Protein AF-A0A1Y1M7D1-F1 (afdb_monomer_lite)

Foldseek 3Di:
DQCVLQVVQLVVLCVVLVHDSVCSCCCRPVVPQDPDQSSLSSLVSRCVVSVQADPVLQGPQVSCCVVPVLFDPVQSVVQDDDDPPSSNSNVSSVVSSVVVSVVD

InterPro domains:
  IPR006170 Pheromone/general odorant binding protein [PF01395] (8-98)
  IPR006170 Pheromone/general odorant binding protein [SM00708] (9-101)
  IPR036728 Pheromone/general odorant binding protein superfamily [G3DSA:1.10.238.20] (6-100)
  IPR036728 Pheromone/general odorant binding protein superfamily [SSF47565] (5-98)

Organism: Photinus pyralis (NCBI:txid7054)

Sequence (104 aa):
MWGELAGGFQAGCAAENNLDMEAASGIITRFEAPDIAPVHCYVKCMVEKMKFMTPDGKMDKAMVVDTVHLFTNELVDSCVIQEENSCRKAYLVSLCVLNGIAED

Radius of gyration: 12.67 Å; chains: 1; bounding box: 28×31×32 Å

Secondary structure (DSSP, 8-state):
-HHHHHHHHHHHHHHHTT--HHHHHHHHHS----SSHHHHHHHHHHHHHTT-B-TTS-B-HHHHHHH-TT--HHHHHH-----SSHHHHHHHHHHHHHHHHH--

pLDDT: mean 87.13, std 8.46, range [51.59, 95.94]

Structure (mmCIF, N/CA/C/O backbone):
data_AF-A0A1Y1M7D1-F1
#
_entry.id   AF-A0A1Y1M7D1-F1
#
loop_
_atom_site.group_PDB
_atom_site.id
_atom_site.type_symbol
_atom_site.label_atom_id
_atom_site.label_alt_id
_atom_site.label_comp_id
_atom_site.label_asym_id
_atom_site.label_entity_id
_atom_site.label_seq_id
_atom_site.pdbx_PDB_ins_code
_atom_site.Cartn_x
_atom_site.Cartn_y
_atom_site.Cartn_z
_atom_site.occupancy
_atom_site.B_iso_or_equiv
_atom_site.auth_seq_id
_atom_site.auth_comp_id
_atom_site.auth_asym_id
_atom_site.auth_atom_id
_atom_site.pdbx_PDB_model_num
ATOM 1 N N . MET A 1 1 ? 1.568 -17.253 -1.652 1.00 56.72 1 MET A N 1
ATOM 2 C CA . MET A 1 1 ? 0.484 -16.457 -1.040 1.00 56.72 1 MET A CA 1
ATOM 3 C C . MET A 1 1 ? 0.513 -15.011 -1.532 1.00 56.72 1 MET A C 1
ATOM 5 O O . MET A 1 1 ? -0.260 -14.712 -2.427 1.00 56.72 1 MET A O 1
ATOM 9 N N . TRP A 1 2 ? 1.440 -14.144 -1.095 1.00 65.50 2 TRP A N 1
ATOM 10 C CA . TRP A 1 2 ? 1.493 -12.753 -1.592 1.00 65.50 2 TRP A CA 1
ATOM 11 C C . TRP A 1 2 ? 1.776 -12.632 -3.093 1.00 65.50 2 TRP A C 1
ATOM 13 O O . TRP A 1 2 ? 1.104 -11.864 -3.764 1.00 65.50 2 TRP A O 1
ATOM 23 N N . GLY A 1 3 ? 2.687 -13.438 -3.650 1.00 66.25 3 GLY A N 1
ATOM 24 C CA . GLY A 1 3 ? 3.005 -13.398 -5.086 1.00 66.25 3 GLY A CA 1
ATOM 25 C C . GLY A 1 3 ? 1.833 -13.726 -6.024 1.00 66.25 3 GLY A C 1
ATOM 26 O O . GLY A 1 3 ? 1.786 -13.200 -7.128 1.00 66.25 3 GLY A O 1
ATOM 27 N N . GLU A 1 4 ? 0.861 -14.535 -5.594 1.00 73.25 4 GLU A N 1
ATOM 28 C CA . GLU A 1 4 ? -0.329 -14.856 -6.404 1.00 73.25 4 GLU A CA 1
ATOM 29 C C . GLU A 1 4 ? -1.376 -13.737 -6.335 1.00 73.25 4 GLU A C 1
ATOM 31 O O . GLU A 1 4 ? -1.932 -13.355 -7.361 1.00 73.25 4 GLU A O 1
ATOM 36 N N . LEU A 1 5 ? -1.589 -13.158 -5.146 1.00 73.50 5 LEU A N 1
ATOM 37 C CA . LEU A 1 5 ? -2.489 -12.015 -4.939 1.00 73.50 5 LEU A CA 1
ATOM 38 C C . LEU A 1 5 ? -1.960 -10.730 -5.600 1.00 73.50 5 LEU A C 1
ATOM 40 O O . LEU A 1 5 ? -2.715 -9.967 -6.199 1.00 73.50 5 LEU A O 1
ATOM 44 N N . ALA A 1 6 ? -0.649 -10.506 -5.513 1.00 75.81 6 ALA A N 1
ATOM 45 C CA . ALA A 1 6 ? 0.033 -9.313 -6.001 1.00 75.81 6 ALA A CA 1
ATOM 46 C C . ALA A 1 6 ? 0.469 -9.414 -7.474 1.00 75.81 6 ALA A C 1
ATOM 48 O O . ALA A 1 6 ? 0.636 -8.392 -8.146 1.00 75.81 6 ALA A O 1
ATOM 49 N N . GLY A 1 7 ? 0.661 -10.633 -7.989 1.00 77.44 7 GLY A N 1
ATOM 50 C CA . GLY A 1 7 ? 1.326 -10.877 -9.272 1.00 77.44 7 GLY A CA 1
ATOM 51 C C . GLY A 1 7 ? 0.631 -10.235 -10.472 1.00 77.44 7 GLY A C 1
ATOM 52 O O . GLY A 1 7 ? 1.302 -9.760 -11.386 1.00 77.44 7 GLY A O 1
ATOM 53 N N . GLY A 1 8 ? -0.702 -10.136 -10.449 1.00 85.25 8 GLY A N 1
ATOM 54 C CA . GLY A 1 8 ? -1.478 -9.495 -11.518 1.00 85.25 8 GLY A CA 1
ATOM 55 C C . GLY A 1 8 ? -1.321 -7.970 -11.600 1.00 85.25 8 GLY A C 1
ATOM 56 O O . GLY A 1 8 ? -1.643 -7.377 -12.627 1.00 85.25 8 GLY A O 1
ATOM 57 N N . PHE A 1 9 ? -0.820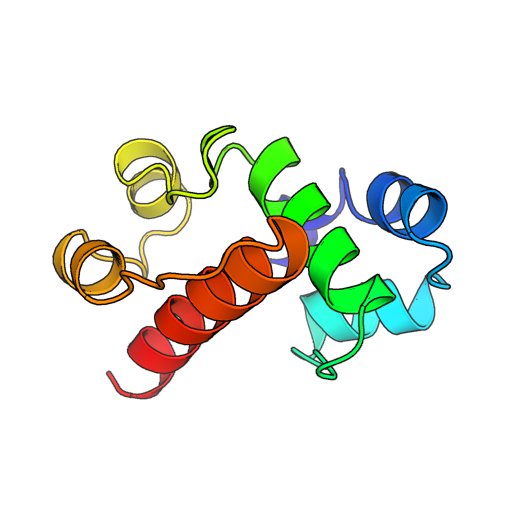 -7.329 -10.541 1.00 91.00 9 PHE A N 1
ATOM 58 C CA . PHE A 1 9 ? -0.764 -5.867 -10.420 1.00 91.00 9 PHE A CA 1
ATOM 59 C C . PHE A 1 9 ? 0.661 -5.316 -10.366 1.00 91.00 9 PHE A C 1
ATOM 61 O O . PHE A 1 9 ? 0.881 -4.164 -10.746 1.00 91.00 9 PHE A O 1
ATOM 68 N N . GLN A 1 10 ? 1.625 -6.148 -9.961 1.00 90.81 10 GLN A N 1
ATOM 69 C CA . GLN A 1 10 ? 3.019 -5.774 -9.731 1.00 90.81 10 GLN A CA 1
ATOM 70 C C . GLN A 1 10 ? 3.638 -5.000 -10.901 1.00 90.81 10 GLN A C 1
ATOM 72 O O . GLN A 1 10 ? 4.153 -3.905 -10.697 1.00 90.81 10 GLN A O 1
ATOM 77 N N . ALA A 1 11 ? 3.561 -5.528 -12.127 1.00 92.00 11 ALA A N 1
ATOM 78 C CA . ALA A 1 11 ? 4.182 -4.889 -13.290 1.00 92.00 11 ALA A CA 1
ATOM 79 C C . ALA A 1 11 ? 3.573 -3.511 -13.606 1.00 92.00 11 ALA A C 1
ATOM 81 O O . ALA A 1 11 ? 4.298 -2.569 -13.919 1.00 92.00 11 ALA A O 1
ATOM 82 N N . GLY A 1 12 ? 2.248 -3.379 -13.481 1.00 95.12 12 GLY A N 1
ATOM 83 C CA . GLY A 1 12 ? 1.557 -2.107 -13.698 1.00 95.12 12 GLY A CA 1
ATOM 84 C C . GLY A 1 12 ? 1.940 -1.072 -12.644 1.00 95.12 12 GLY A C 1
ATOM 85 O O . GLY A 1 12 ? 2.349 0.032 -12.985 1.00 95.12 12 GLY A O 1
ATOM 86 N N . CYS A 1 13 ? 1.895 -1.453 -11.366 1.00 95.50 13 CYS A N 1
ATOM 87 C CA . CYS A 1 13 ? 2.263 -0.556 -10.274 1.00 95.50 13 CYS A CA 1
ATOM 88 C C . CYS A 1 13 ? 3.748 -0.174 -10.291 1.00 95.50 13 CYS A C 1
ATOM 90 O O . CYS A 1 13 ? 4.083 0.957 -9.946 1.00 95.50 13 CYS A O 1
ATOM 92 N N . ALA A 1 14 ? 4.641 -1.076 -10.703 1.00 95.25 14 ALA A N 1
ATOM 93 C CA . ALA A 1 14 ? 6.062 -0.772 -10.852 1.00 95.25 14 ALA A CA 1
ATOM 94 C C . ALA A 1 14 ? 6.287 0.288 -11.944 1.00 95.25 14 ALA A C 1
ATOM 96 O O . ALA A 1 14 ? 6.942 1.302 -11.696 1.00 95.25 14 ALA A O 1
ATOM 97 N N . ALA A 1 15 ? 5.656 0.106 -13.110 1.00 95.94 15 ALA A N 1
ATOM 98 C CA . ALA A 1 15 ? 5.727 1.054 -14.218 1.00 95.94 15 ALA A CA 1
ATOM 99 C C . ALA A 1 15 ? 5.147 2.432 -13.855 1.00 95.94 15 ALA A C 1
ATOM 101 O O . ALA A 1 15 ? 5.763 3.450 -14.158 1.00 95.94 15 ALA A O 1
ATOM 102 N N . GLU A 1 16 ? 4.002 2.475 -13.162 1.00 95.25 16 GLU A N 1
ATOM 103 C CA . GLU A 1 16 ? 3.365 3.723 -12.708 1.00 95.25 16 GLU A CA 1
ATOM 104 C C . GLU A 1 16 ? 4.262 4.539 -11.757 1.00 95.25 16 GLU A C 1
ATOM 106 O O . GLU A 1 16 ? 4.160 5.764 -11.711 1.00 95.25 16 GLU A O 1
ATOM 111 N N . ASN A 1 17 ? 5.155 3.875 -11.015 1.00 94.06 17 ASN A N 1
ATOM 112 C CA . ASN A 1 17 ? 5.954 4.489 -9.952 1.00 94.06 17 ASN A CA 1
ATOM 113 C C . ASN A 1 17 ? 7.461 4.516 -10.244 1.00 94.06 17 ASN A C 1
ATOM 115 O O . ASN A 1 17 ? 8.247 4.827 -9.351 1.00 94.06 17 ASN A O 1
ATOM 119 N N . ASN A 1 18 ? 7.867 4.232 -11.486 1.00 94.38 18 ASN A N 1
ATOM 120 C CA . ASN A 1 18 ? 9.270 4.173 -11.908 1.00 94.38 18 ASN A CA 1
ATOM 121 C C . ASN A 1 18 ? 10.134 3.245 -11.033 1.00 94.38 18 ASN A C 1
ATOM 123 O O . ASN A 1 18 ? 11.288 3.558 -10.740 1.00 94.38 18 ASN A O 1
ATOM 127 N N . LEU A 1 19 ? 9.573 2.110 -10.610 1.00 94.44 19 LEU A N 1
ATOM 128 C CA . LEU A 1 19 ? 10.323 1.038 -9.964 1.00 94.44 19 LEU A CA 1
ATOM 129 C C . LEU A 1 19 ? 10.692 -0.019 -10.997 1.00 94.44 19 LEU A C 1
ATOM 131 O O . LEU A 1 19 ? 9.871 -0.407 -11.831 1.00 94.44 19 LEU A O 1
ATOM 135 N N . ASP A 1 20 ? 11.922 -0.515 -10.921 1.00 93.81 20 ASP A N 1
ATOM 136 C CA . ASP A 1 20 ? 12.279 -1.718 -11.654 1.00 93.81 20 ASP A CA 1
ATOM 137 C C . ASP A 1 20 ? 11.580 -2.951 -11.052 1.00 93.81 20 ASP A C 1
ATOM 139 O O . ASP A 1 20 ? 11.072 -2.959 -9.923 1.00 93.81 20 ASP A O 1
ATOM 143 N N . MET A 1 21 ? 11.521 -4.017 -11.848 1.00 91.69 21 MET A N 1
ATOM 144 C CA . MET A 1 21 ? 10.830 -5.242 -11.453 1.00 91.69 21 MET A CA 1
ATOM 145 C C . MET A 1 21 ? 11.530 -5.980 -10.309 1.00 91.69 21 MET A C 1
ATOM 147 O O . MET A 1 21 ? 10.869 -6.743 -9.603 1.00 91.69 21 MET A O 1
ATOM 151 N N . GLU A 1 22 ? 12.833 -5.772 -10.113 1.00 91.81 22 GLU A N 1
ATOM 152 C CA . GLU A 1 22 ? 13.590 -6.397 -9.030 1.00 91.81 22 GLU A CA 1
ATOM 153 C C . GLU A 1 22 ? 13.214 -5.771 -7.684 1.00 91.81 22 GLU A C 1
ATOM 155 O O . GLU A 1 22 ? 12.851 -6.500 -6.760 1.00 91.81 22 GLU A O 1
ATOM 160 N N . ALA A 1 23 ? 13.181 -4.440 -7.608 1.00 90.31 23 ALA A N 1
ATOM 161 C CA . ALA A 1 23 ? 12.711 -3.676 -6.462 1.00 90.31 23 ALA A CA 1
ATOM 162 C C . ALA A 1 23 ? 11.239 -3.984 -6.159 1.00 90.31 23 ALA A C 1
ATOM 164 O O . ALA A 1 23 ? 10.891 -4.314 -5.025 1.00 90.31 23 ALA A O 1
ATOM 165 N N . ALA A 1 24 ? 10.372 -3.973 -7.179 1.00 91.56 24 ALA A N 1
ATOM 166 C CA . ALA A 1 24 ? 8.960 -4.326 -7.018 1.00 91.56 24 ALA A CA 1
ATOM 167 C C . ALA A 1 24 ? 8.779 -5.756 -6.475 1.00 91.56 24 ALA A C 1
ATOM 169 O O . ALA A 1 24 ? 7.928 -6.004 -5.619 1.00 91.56 24 ALA A O 1
ATOM 170 N N . SER A 1 25 ? 9.602 -6.697 -6.951 1.00 90.12 25 SER A N 1
ATOM 171 C CA . SER A 1 25 ? 9.603 -8.081 -6.474 1.00 90.12 25 SER A CA 1
ATOM 172 C C . SER A 1 25 ? 10.124 -8.192 -5.044 1.00 90.12 25 SER A C 1
ATOM 174 O O . SER A 1 25 ? 9.532 -8.913 -4.242 1.00 90.12 25 SER A O 1
ATOM 176 N N . GLY A 1 26 ? 11.176 -7.449 -4.690 1.00 90.38 26 GLY A N 1
ATOM 177 C CA . GLY A 1 26 ? 11.714 -7.376 -3.330 1.00 90.38 26 GLY A CA 1
ATOM 178 C C . GLY A 1 26 ? 10.674 -6.926 -2.309 1.00 90.38 26 GLY A C 1
ATOM 179 O O . GLY A 1 26 ? 10.519 -7.573 -1.274 1.00 90.38 26 GLY A O 1
ATOM 180 N N . ILE A 1 27 ? 9.876 -5.909 -2.644 1.00 89.44 27 ILE A N 1
ATOM 181 C CA . ILE A 1 27 ? 8.794 -5.418 -1.777 1.00 89.44 27 ILE A CA 1
ATOM 182 C C . ILE A 1 27 ? 7.766 -6.526 -1.488 1.00 89.44 27 ILE A C 1
ATOM 184 O O . ILE A 1 27 ? 7.365 -6.710 -0.344 1.00 89.44 27 ILE A O 1
ATOM 188 N N . ILE A 1 28 ? 7.349 -7.292 -2.502 1.00 85.31 28 ILE A N 1
ATOM 189 C CA . ILE A 1 28 ? 6.282 -8.301 -2.361 1.00 85.31 28 ILE A CA 1
ATOM 190 C C . ILE A 1 28 ? 6.784 -9.622 -1.768 1.00 85.31 28 ILE A C 1
ATOM 192 O O . ILE A 1 28 ? 6.076 -10.276 -1.005 1.00 85.31 28 ILE A O 1
ATOM 196 N N . THR A 1 29 ? 7.978 -10.060 -2.165 1.00 85.31 29 THR A N 1
ATOM 197 C CA . THR A 1 29 ? 8.479 -11.411 -1.860 1.00 85.31 29 THR A CA 1
ATOM 198 C C . THR A 1 29 ? 9.412 -11.450 -0.660 1.00 85.31 29 THR A C 1
ATOM 200 O O . THR A 1 29 ? 9.504 -12.485 -0.003 1.00 85.31 29 THR A O 1
ATOM 203 N N . ARG A 1 30 ? 10.100 -10.340 -0.377 1.00 85.75 30 ARG A N 1
ATOM 204 C CA . ARG A 1 30 ? 11.103 -10.225 0.690 1.00 85.75 30 ARG A CA 1
ATOM 205 C C . ARG A 1 30 ? 10.775 -9.127 1.701 1.00 85.75 30 ARG A C 1
ATOM 207 O O . ARG A 1 30 ? 11.548 -8.934 2.630 1.00 85.75 30 ARG A O 1
ATOM 214 N N . PHE A 1 31 ? 9.647 -8.429 1.531 1.00 83.50 31 PHE A N 1
ATOM 215 C CA . PHE A 1 31 ? 9.253 -7.280 2.353 1.00 83.50 31 PHE A CA 1
ATOM 216 C C . PHE A 1 31 ? 10.318 -6.167 2.387 1.00 83.50 31 PHE A C 1
ATOM 218 O O . PHE A 1 31 ? 10.429 -5.420 3.356 1.00 83.50 31 PHE A O 1
ATOM 225 N N . GLU A 1 32 ? 11.100 -6.028 1.310 1.00 89.75 32 GLU A N 1
ATOM 226 C CA . GLU A 1 32 ? 12.086 -4.954 1.154 1.00 89.75 32 GLU A CA 1
ATOM 227 C C . GLU A 1 32 ? 11.371 -3.646 0.813 1.00 89.75 32 GLU A C 1
ATOM 229 O O . GLU A 1 32 ? 11.250 -3.272 -0.350 1.00 89.75 32 GLU A O 1
ATOM 234 N N . ALA A 1 33 ? 10.861 -2.961 1.832 1.00 87.19 33 ALA A N 1
ATOM 235 C CA . ALA A 1 33 ? 10.072 -1.746 1.682 1.00 87.19 33 ALA A CA 1
ATOM 236 C C . ALA A 1 33 ? 10.834 -0.533 2.252 1.00 87.19 33 ALA A C 1
ATOM 238 O O . ALA A 1 33 ? 10.622 -0.166 3.406 1.00 87.19 33 ALA A O 1
ATOM 239 N N . PRO A 1 34 ? 11.769 0.077 1.496 1.00 93.06 34 PRO A N 1
ATOM 240 C CA . PRO A 1 34 ? 12.457 1.277 1.957 1.00 93.06 34 PRO A CA 1
ATOM 241 C C . PRO A 1 34 ? 11.493 2.473 2.027 1.00 93.06 34 PRO A C 1
ATOM 243 O O . PRO A 1 34 ? 10.640 2.642 1.155 1.00 93.06 34 PRO A O 1
ATOM 246 N N . ASP A 1 35 ? 11.674 3.327 3.039 1.00 94.12 35 ASP A N 1
ATOM 247 C CA . ASP A 1 35 ? 10.895 4.558 3.267 1.00 94.12 35 ASP A CA 1
ATOM 248 C C . ASP A 1 35 ? 11.300 5.647 2.255 1.00 94.12 35 ASP A C 1
ATOM 250 O O . ASP A 1 35 ? 12.049 6.581 2.551 1.00 94.12 35 ASP A O 1
ATOM 254 N N . ILE A 1 36 ? 10.880 5.461 1.001 1.00 94.50 36 ILE A N 1
ATOM 255 C CA . ILE A 1 36 ? 11.103 6.381 -0.115 1.00 94.50 36 ILE A CA 1
ATOM 256 C C . ILE A 1 36 ? 9.819 6.566 -0.928 1.00 94.50 36 ILE A C 1
ATOM 258 O O . ILE A 1 36 ? 9.016 5.648 -1.104 1.00 94.50 36 ILE A O 1
ATOM 262 N N . ALA A 1 37 ? 9.647 7.760 -1.502 1.00 94.31 37 ALA A N 1
ATOM 263 C CA . ALA A 1 37 ? 8.411 8.140 -2.190 1.00 94.31 37 ALA A CA 1
ATOM 264 C C . ALA A 1 37 ? 7.946 7.164 -3.301 1.00 94.31 37 ALA A C 1
ATOM 266 O O . ALA A 1 37 ? 6.753 6.848 -3.314 1.00 94.31 37 ALA A O 1
ATOM 267 N N . PRO A 1 38 ? 8.821 6.629 -4.184 1.00 95.19 38 PRO A N 1
ATOM 268 C CA . PRO A 1 38 ? 8.404 5.651 -5.195 1.00 95.19 38 PRO A CA 1
ATOM 269 C C . PRO A 1 38 ? 7.806 4.375 -4.592 1.00 95.19 38 PRO A C 1
ATOM 271 O O . PRO A 1 38 ? 6.802 3.862 -5.082 1.00 95.19 38 PRO A O 1
ATOM 274 N N . VAL A 1 39 ? 8.380 3.893 -3.485 1.00 95.56 39 VAL A N 1
ATOM 275 C CA . VAL A 1 39 ? 7.900 2.694 -2.785 1.00 95.56 39 VAL A CA 1
ATOM 276 C C . VAL A 1 39 ? 6.569 2.961 -2.100 1.00 95.56 39 VAL A C 1
ATOM 278 O O . VAL A 1 39 ? 5.672 2.126 -2.176 1.00 95.56 39 VAL A O 1
ATOM 281 N N . HIS A 1 40 ? 6.380 4.144 -1.515 1.00 95.50 40 HIS A N 1
ATOM 282 C CA . HIS A 1 40 ? 5.102 4.492 -0.896 1.00 95.50 40 HIS A CA 1
ATOM 283 C C . HIS A 1 40 ? 3.951 4.449 -1.902 1.00 95.50 40 HIS A C 1
ATOM 285 O O . HIS A 1 40 ? 2.898 3.865 -1.639 1.00 95.50 40 HIS A O 1
ATOM 291 N N . CYS A 1 41 ? 4.157 5.056 -3.073 1.00 95.25 41 CYS A N 1
ATOM 292 C CA . CYS A 1 41 ? 3.127 5.096 -4.104 1.00 95.25 41 CYS A CA 1
ATOM 293 C C . CYS A 1 41 ? 2.940 3.734 -4.788 1.00 95.25 41 CYS A C 1
ATOM 295 O O . CYS A 1 41 ? 1.813 3.379 -5.134 1.00 95.25 41 CYS A O 1
ATOM 297 N N . TYR A 1 42 ? 3.996 2.924 -4.891 1.00 95.56 42 TYR A N 1
ATOM 298 C CA . TYR A 1 42 ? 3.875 1.530 -5.311 1.00 95.56 42 TYR A CA 1
ATOM 299 C C . TYR A 1 42 ? 2.999 0.715 -4.353 1.00 95.56 42 TYR A C 1
ATOM 301 O O . TYR A 1 42 ? 2.064 0.052 -4.801 1.00 95.56 42 TYR A O 1
ATOM 309 N N . VAL A 1 43 ? 3.238 0.807 -3.039 1.00 93.94 43 VAL A N 1
ATOM 310 C CA . VAL A 1 43 ? 2.422 0.113 -2.029 1.00 93.94 43 VAL A CA 1
ATOM 311 C C . VAL A 1 43 ? 0.969 0.562 -2.118 1.00 93.94 43 VAL A C 1
ATOM 313 O O . VAL A 1 43 ? 0.088 -0.292 -2.195 1.00 93.94 43 VAL A O 1
ATOM 316 N N . LYS A 1 44 ? 0.717 1.876 -2.213 1.00 93.94 44 LYS A N 1
ATOM 317 C CA . LYS A 1 44 ? -0.627 2.427 -2.448 1.00 93.94 44 LYS A CA 1
ATOM 318 C C . LYS A 1 44 ? -1.298 1.788 -3.668 1.00 93.94 44 LYS A C 1
ATOM 320 O O . LYS A 1 44 ? -2.411 1.286 -3.558 1.00 93.94 44 LYS A O 1
ATOM 325 N N . CYS A 1 45 ? -0.611 1.774 -4.809 1.00 94.50 45 CYS A N 1
ATOM 326 C CA . CYS A 1 45 ? -1.131 1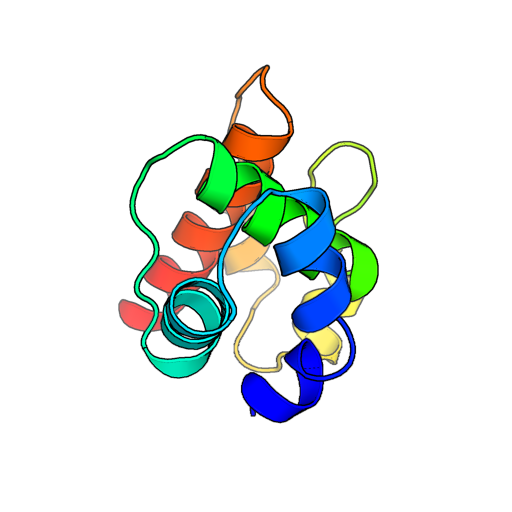.199 -6.047 1.00 94.50 45 CYS A CA 1
ATOM 327 C C . CYS A 1 45 ? -1.524 -0.274 -5.873 1.00 94.50 45 CYS A C 1
ATOM 329 O O . CYS A 1 45 ? -2.601 -0.692 -6.304 1.00 94.50 45 CYS A O 1
ATOM 331 N N . MET A 1 46 ? -0.681 -1.052 -5.195 1.00 93.25 46 MET A N 1
ATOM 332 C CA . MET A 1 46 ? -0.933 -2.466 -4.938 1.00 93.25 46 MET A CA 1
ATOM 333 C C . MET A 1 46 ? -2.178 -2.674 -4.071 1.00 93.25 46 MET A C 1
ATOM 335 O O . MET A 1 46 ? -3.070 -3.431 -4.457 1.00 93.25 46 MET A O 1
ATOM 339 N N . VAL A 1 47 ? -2.279 -1.983 -2.930 1.00 91.25 47 VAL A N 1
ATOM 340 C CA . VAL A 1 47 ? -3.422 -2.146 -2.014 1.00 91.25 47 VAL A CA 1
ATOM 341 C C . VAL A 1 47 ? -4.729 -1.613 -2.604 1.00 91.25 47 VAL A C 1
ATOM 343 O O . VAL A 1 47 ? -5.789 -2.171 -2.331 1.00 91.25 47 VAL A O 1
ATOM 346 N N . GLU A 1 48 ? -4.681 -0.604 -3.476 1.00 91.75 48 GLU A N 1
ATOM 347 C CA . GLU A 1 48 ? -5.859 -0.127 -4.208 1.00 91.75 48 GLU A CA 1
ATOM 348 C C . GLU A 1 48 ? -6.322 -1.125 -5.276 1.00 91.75 48 GLU A C 1
ATOM 350 O O . GLU A 1 48 ? -7.510 -1.444 -5.342 1.00 91.75 48 GLU A O 1
ATOM 355 N N . LYS A 1 49 ? -5.413 -1.672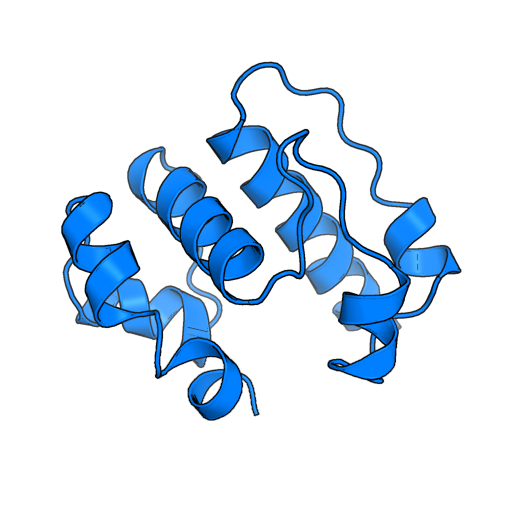 -6.099 1.00 90.81 49 LYS A N 1
ATOM 356 C CA . LYS A 1 49 ? -5.793 -2.637 -7.150 1.00 90.81 49 LYS A CA 1
ATOM 357 C C . LYS A 1 49 ? -6.266 -3.976 -6.574 1.00 90.81 49 LYS A C 1
ATOM 359 O O . LYS A 1 49 ? -7.165 -4.593 -7.145 1.00 90.81 49 LYS A O 1
ATOM 364 N N . MET A 1 50 ? -5.740 -4.376 -5.415 1.00 88.69 50 MET A N 1
ATOM 365 C CA . MET A 1 50 ? -6.255 -5.511 -4.637 1.00 88.69 50 MET A CA 1
ATOM 366 C C . MET A 1 50 ? -7.576 -5.204 -3.911 1.00 88.69 50 MET A C 1
ATOM 368 O O . MET A 1 50 ? -8.188 -6.116 -3.365 1.00 88.69 50 MET A O 1
ATOM 372 N N . LYS A 1 51 ? -8.041 -3.945 -3.924 1.00 89.31 51 LYS A N 1
ATOM 373 C CA . LYS A 1 51 ? -9.225 -3.459 -3.190 1.00 89.31 51 LYS A CA 1
ATOM 374 C C . LYS A 1 51 ? -9.114 -3.612 -1.671 1.00 89.31 51 LYS A C 1
ATOM 376 O O . LYS A 1 51 ? -10.116 -3.694 -0.974 1.00 89.31 51 LYS A O 1
ATOM 381 N N . PHE A 1 52 ? -7.890 -3.638 -1.160 1.00 89.81 52 PHE A N 1
ATOM 382 C CA . PHE A 1 52 ? -7.602 -3.663 0.272 1.00 89.81 52 PHE A CA 1
ATOM 383 C C . PHE A 1 52 ? -7.677 -2.281 0.899 1.00 89.81 52 PHE A C 1
ATOM 385 O O . PHE A 1 52 ? -7.771 -2.165 2.115 1.00 89.81 52 PHE A O 1
ATOM 392 N N . MET A 1 53 ? -7.642 -1.234 0.081 1.00 88.69 53 MET A N 1
ATOM 393 C CA . MET A 1 53 ? -7.731 0.142 0.524 1.00 88.69 53 MET A CA 1
ATOM 394 C C . MET A 1 53 ? -8.799 0.882 -0.272 1.00 88.69 53 MET A C 1
ATOM 396 O O . MET A 1 53 ? -8.898 0.767 -1.494 1.00 88.69 53 MET A O 1
ATOM 400 N N . THR A 1 54 ? -9.597 1.656 0.445 1.00 81.25 54 THR A N 1
ATOM 401 C CA . THR A 1 54 ? -10.552 2.603 -0.121 1.00 81.25 54 THR A CA 1
ATOM 402 C C . THR A 1 54 ? -9.822 3.840 -0.671 1.00 81.25 54 THR A C 1
ATOM 404 O O . THR A 1 54 ? -8.707 4.146 -0.237 1.00 81.25 54 THR A O 1
ATOM 407 N N . PRO A 1 55 ? -10.436 4.611 -1.589 1.00 74.06 55 PRO A N 1
ATOM 408 C CA . PRO A 1 55 ? -9.791 5.783 -2.191 1.00 74.06 55 PRO A CA 1
ATOM 409 C C . PRO A 1 55 ? -9.360 6.882 -1.199 1.00 74.06 55 PRO A C 1
ATOM 411 O O . PRO A 1 55 ? -8.538 7.725 -1.546 1.00 74.06 55 PRO A O 1
ATOM 414 N N . ASP A 1 56 ? -9.907 6.899 0.024 1.00 73.88 56 ASP A N 1
ATOM 415 C CA . ASP A 1 56 ? -9.548 7.856 1.086 1.00 73.88 56 ASP A CA 1
ATOM 416 C C . ASP A 1 56 ? -8.327 7.408 1.932 1.00 73.88 56 ASP A C 1
ATOM 418 O O . ASP A 1 56 ? -7.917 8.077 2.897 1.00 73.88 56 ASP A O 1
ATOM 422 N N . GLY A 1 57 ? -7.720 6.279 1.557 1.00 74.88 57 GLY A N 1
ATOM 423 C CA . GLY A 1 57 ? -6.534 5.722 2.193 1.00 74.88 57 GLY A CA 1
ATOM 424 C C . GLY A 1 57 ? -6.823 4.932 3.469 1.00 74.88 57 GLY A C 1
ATOM 425 O O . GLY A 1 57 ? -5.933 4.821 4.312 1.00 74.88 57 GLY A O 1
ATOM 426 N N . LYS A 1 58 ? -8.053 4.436 3.662 1.00 82.00 58 LYS A N 1
ATOM 427 C CA . LYS A 1 58 ? -8.398 3.507 4.752 1.00 82.00 58 LYS A CA 1
ATOM 428 C C . LYS A 1 58 ? -8.483 2.075 4.251 1.00 82.00 58 LYS A C 1
ATOM 430 O O . LYS A 1 58 ? -9.009 1.840 3.164 1.00 82.00 58 LYS A O 1
ATOM 435 N N . MET A 1 59 ? -8.034 1.126 5.065 1.00 85.25 59 MET A N 1
ATOM 436 C CA . MET A 1 59 ? -8.167 -0.300 4.766 1.00 85.25 59 MET A CA 1
ATOM 437 C C . MET A 1 59 ? -9.643 -0.712 4.690 1.00 85.25 59 MET A C 1
ATOM 439 O O . MET A 1 59 ? -10.444 -0.355 5.558 1.00 85.25 59 MET A O 1
ATOM 443 N N . ASP A 1 60 ? -10.000 -1.474 3.660 1.00 86.62 60 ASP A N 1
ATOM 444 C CA . ASP A 1 60 ? -11.304 -2.118 3.536 1.00 86.62 60 ASP A CA 1
ATOM 445 C C . ASP A 1 60 ? -11.289 -3.407 4.360 1.00 86.62 60 ASP A C 1
ATOM 447 O O . ASP A 1 60 ? -10.785 -4.444 3.931 1.00 86.62 60 ASP A O 1
ATOM 451 N N . LYS A 1 61 ? -11.812 -3.324 5.586 1.00 83.38 61 LYS A N 1
ATOM 452 C CA . LYS A 1 61 ? -11.770 -4.422 6.558 1.00 83.38 61 LYS A CA 1
ATOM 453 C C . LYS A 1 61 ? -12.375 -5.712 6.027 1.00 83.38 61 LYS A C 1
ATOM 455 O O . LYS A 1 61 ? -11.783 -6.764 6.221 1.00 83.38 61 LYS A O 1
ATOM 460 N N . ALA A 1 62 ? -13.533 -5.631 5.372 1.00 82.00 62 ALA A N 1
ATOM 461 C CA . ALA A 1 62 ? -14.214 -6.818 4.871 1.00 82.00 62 ALA A CA 1
ATOM 462 C C . ALA A 1 62 ? -13.342 -7.496 3.815 1.00 82.00 62 ALA A C 1
ATOM 464 O O . ALA A 1 62 ? -13.003 -8.666 3.947 1.00 82.00 62 ALA A O 1
ATOM 465 N N . MET A 1 63 ? -12.868 -6.720 2.836 1.00 82.56 63 MET A N 1
ATOM 466 C CA . MET A 1 63 ? -12.001 -7.245 1.784 1.00 82.56 63 MET A CA 1
ATOM 467 C C . MET A 1 63 ? -10.705 -7.836 2.338 1.00 82.56 63 MET A C 1
ATOM 469 O O . MET A 1 63 ? -10.271 -8.898 1.894 1.00 82.56 63 MET A O 1
ATOM 473 N N . VAL A 1 64 ? -10.080 -7.158 3.296 1.00 81.81 64 VAL A N 1
ATOM 474 C CA . VAL A 1 64 ? -8.771 -7.542 3.820 1.00 81.81 64 VAL A CA 1
ATOM 475 C C . VAL A 1 64 ? -8.858 -8.767 4.728 1.00 81.81 64 VAL A C 1
ATOM 477 O O . VAL A 1 64 ? -8.059 -9.680 4.555 1.00 81.81 64 VAL A O 1
ATOM 480 N N . VAL A 1 65 ? -9.833 -8.832 5.637 1.00 82.00 65 VAL A N 1
ATOM 481 C CA . VAL A 1 65 ? -10.035 -9.981 6.539 1.00 82.00 65 VAL A CA 1
ATOM 482 C C . VAL A 1 65 ? -10.510 -11.217 5.763 1.00 82.00 65 VAL A C 1
ATOM 484 O O . VAL A 1 65 ? -10.039 -12.328 6.016 1.00 82.00 65 VAL A O 1
ATOM 487 N N . ASP A 1 66 ? -11.393 -11.036 4.775 1.00 82.25 66 ASP A N 1
ATOM 488 C CA . ASP A 1 66 ? -11.911 -12.147 3.967 1.00 82.25 66 ASP A CA 1
ATOM 489 C C . ASP A 1 66 ? -10.857 -12.702 2.999 1.00 82.25 66 ASP A C 1
ATOM 491 O O . ASP A 1 66 ? -10.853 -13.899 2.715 1.00 82.25 66 ASP A O 1
ATOM 495 N N . THR A 1 67 ? -9.957 -11.853 2.488 1.00 80.50 67 THR A N 1
ATOM 496 C CA . THR A 1 67 ? -8.914 -12.276 1.534 1.00 80.50 67 THR A CA 1
ATOM 497 C C . THR A 1 67 ? -7.645 -12.747 2.238 1.00 80.50 67 THR A C 1
ATOM 499 O O . THR A 1 67 ? -6.995 -13.693 1.793 1.00 80.50 67 THR A O 1
ATOM 502 N N . VAL A 1 68 ? -7.266 -12.080 3.328 1.00 79.19 68 VAL A N 1
ATOM 503 C CA . VAL A 1 68 ? -6.056 -12.362 4.095 1.00 79.19 68 VAL A CA 1
ATOM 504 C C . VAL A 1 68 ? -6.478 -12.753 5.503 1.00 79.19 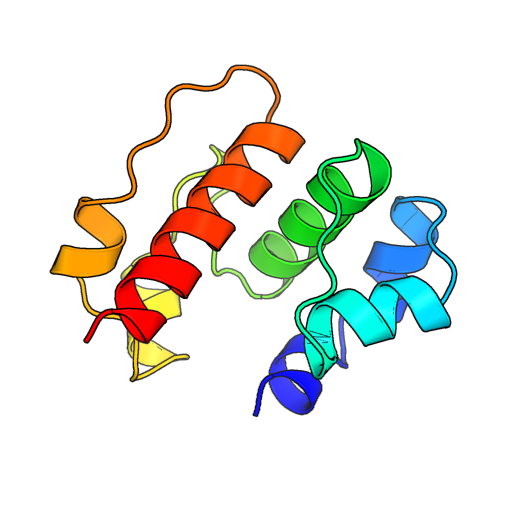68 VAL A C 1
ATOM 506 O O . VAL A 1 68 ? -6.483 -11.940 6.418 1.00 79.19 68 VAL A O 1
ATOM 509 N N . HIS A 1 69 ? -6.799 -14.036 5.683 1.00 78.62 69 HIS A N 1
ATOM 510 C CA . HIS A 1 69 ? -7.310 -14.616 6.937 1.00 78.62 69 HIS A CA 1
ATOM 511 C C . HIS A 1 69 ? -6.410 -14.436 8.179 1.00 78.62 69 HIS A C 1
ATOM 513 O O . HIS A 1 69 ? -6.795 -14.834 9.274 1.00 78.62 69 HIS A O 1
ATOM 519 N N . LEU A 1 70 ? -5.208 -13.880 8.011 1.00 78.50 70 LEU A N 1
ATOM 520 C CA . LEU A 1 70 ? -4.302 -13.495 9.097 1.00 78.50 70 LEU A CA 1
ATOM 521 C C . LEU A 1 70 ? -4.644 -12.125 9.699 1.00 78.50 70 LEU A C 1
ATOM 523 O O . LEU A 1 70 ? -4.179 -11.800 10.782 1.00 78.50 70 LEU A O 1
ATOM 527 N N . PHE A 1 71 ? -5.419 -11.302 8.997 1.00 84.94 71 PHE A N 1
ATOM 528 C CA . PHE A 1 71 ? -5.747 -9.956 9.436 1.00 84.94 71 PHE A CA 1
ATOM 529 C C . PHE A 1 71 ? -7.040 -10.027 10.250 1.00 84.94 71 PHE A C 1
ATOM 531 O O . PHE A 1 71 ? -8.012 -10.654 9.830 1.00 84.94 71 PHE A O 1
ATOM 538 N N . THR A 1 72 ? -7.073 -9.367 11.407 1.00 86.50 72 THR A N 1
ATOM 539 C CA . THR A 1 72 ? -8.280 -9.249 12.237 1.00 86.50 72 THR A CA 1
ATOM 540 C C . THR A 1 72 ? -8.860 -7.841 12.138 1.00 86.50 72 THR A C 1
ATOM 542 O O . THR A 1 72 ? -8.158 -6.879 11.823 1.00 86.50 72 THR A O 1
ATOM 545 N N . ASN A 1 73 ? -10.155 -7.692 12.437 1.00 87.00 73 ASN A N 1
ATOM 546 C CA . ASN A 1 73 ? -10.775 -6.364 12.509 1.00 87.00 73 ASN A CA 1
ATOM 547 C C . ASN A 1 73 ? -10.073 -5.462 13.534 1.00 87.00 73 ASN A C 1
ATOM 549 O O . ASN A 1 73 ? -9.882 -4.283 13.261 1.00 87.00 73 ASN A O 1
ATOM 553 N N . GLU A 1 74 ? -9.669 -6.027 14.675 1.00 88.44 74 GLU A N 1
ATOM 554 C CA . GLU A 1 74 ? -8.966 -5.314 15.745 1.00 88.44 74 GLU A CA 1
ATOM 555 C C . GLU A 1 74 ? -7.610 -4.777 15.279 1.00 88.44 74 GLU A C 1
ATOM 557 O O . GLU A 1 74 ? -7.313 -3.602 15.483 1.00 88.44 74 GLU A O 1
ATOM 562 N N . LEU A 1 75 ? -6.829 -5.603 14.580 1.00 88.38 75 LEU A N 1
ATOM 563 C CA . LEU A 1 75 ? -5.555 -5.187 14.006 1.00 88.38 75 LEU A CA 1
ATOM 564 C C . LEU A 1 75 ? -5.734 -4.075 12.963 1.00 88.38 75 LEU A C 1
ATOM 566 O O . LEU A 1 75 ? -4.988 -3.101 12.941 1.00 88.38 75 LEU A O 1
ATOM 570 N N . VAL A 1 76 ? -6.730 -4.192 12.084 1.00 87.25 76 VAL A N 1
ATOM 571 C CA . VAL A 1 76 ? -6.978 -3.144 11.084 1.00 87.25 76 VAL A CA 1
ATOM 572 C C . VAL A 1 76 ? -7.446 -1.844 11.753 1.00 87.25 76 VAL A C 1
ATOM 574 O O . VAL A 1 76 ? -7.084 -0.758 11.300 1.00 87.25 76 VAL A O 1
ATOM 577 N N . ASP A 1 77 ? -8.212 -1.939 12.842 1.00 88.94 77 ASP A N 1
ATOM 578 C CA . ASP A 1 77 ? -8.668 -0.790 13.628 1.00 88.94 77 ASP A CA 1
ATOM 579 C C . ASP A 1 77 ? -7.575 -0.101 14.443 1.00 88.94 77 ASP A C 1
ATOM 581 O O . ASP A 1 77 ? -7.674 1.101 14.693 1.00 88.94 77 ASP A O 1
ATOM 585 N N . SER A 1 78 ? -6.525 -0.817 14.844 1.00 89.81 78 SER A N 1
ATOM 586 C CA . SER A 1 78 ? -5.405 -0.220 15.576 1.00 89.81 78 SER A CA 1
ATOM 587 C C . SER A 1 78 ? -4.490 0.622 14.672 1.00 89.81 78 SER A C 1
ATOM 589 O O . SER A 1 78 ? -3.809 1.532 15.149 1.00 89.81 78 SER A O 1
ATOM 591 N N . CYS A 1 79 ? -4.538 0.412 13.352 1.00 90.25 79 CYS A N 1
ATOM 592 C CA . CYS A 1 79 ? -3.671 1.064 12.370 1.00 90.25 79 CYS A CA 1
ATOM 593 C C . CYS A 1 79 ? -4.254 2.348 11.754 1.00 90.25 79 CYS A C 1
ATOM 595 O O . CYS A 1 79 ? -4.322 2.512 10.531 1.00 90.25 79 CYS A O 1
ATOM 597 N N . VAL A 1 80 ? -4.641 3.306 12.601 1.00 87.00 80 VAL A N 1
ATOM 598 C CA . VAL A 1 80 ? -5.145 4.623 12.169 1.00 87.00 80 VAL A CA 1
ATOM 599 C C . VAL A 1 80 ? -4.008 5.643 12.083 1.00 87.00 80 VAL A C 1
ATOM 601 O O . VAL A 1 80 ? -3.542 6.164 13.093 1.00 87.00 80 VAL A O 1
ATOM 604 N N . ILE A 1 81 ? -3.598 5.983 10.859 1.00 90.25 81 ILE A N 1
ATOM 605 C CA . ILE A 1 81 ? -2.517 6.946 10.595 1.00 90.25 81 ILE A CA 1
ATOM 606 C C . ILE A 1 81 ? -3.073 8.273 10.057 1.00 90.25 81 ILE A C 1
ATOM 608 O O . ILE A 1 81 ? -3.832 8.299 9.082 1.00 90.25 81 ILE A O 1
ATOM 612 N N . GLN A 1 82 ? -2.659 9.385 10.675 1.00 90.69 82 GLN A N 1
ATOM 613 C CA . GLN A 1 82 ? -2.905 10.742 10.180 1.00 90.69 82 GLN A CA 1
ATOM 614 C C . GLN A 1 82 ? -1.707 11.206 9.347 1.00 90.69 82 GLN A C 1
ATOM 616 O O . GLN A 1 82 ? -0.644 11.495 9.885 1.00 90.69 82 GLN A O 1
ATOM 621 N N . GLU A 1 83 ? -1.884 11.249 8.031 1.00 92.50 83 GLU A N 1
ATOM 622 C CA . GLU A 1 83 ? -0.864 11.655 7.064 1.00 92.50 83 GLU A CA 1
ATOM 623 C C . GLU A 1 83 ? -1.566 12.272 5.846 1.00 92.50 83 GLU A C 1
ATOM 625 O O . GLU A 1 83 ? -2.570 11.734 5.369 1.00 92.50 83 GLU A O 1
ATOM 630 N N . GLU A 1 84 ? -1.063 13.410 5.366 1.00 92.19 84 GLU A N 1
ATOM 631 C CA . GLU A 1 84 ? -1.662 14.165 4.258 1.00 92.19 84 GLU A CA 1
ATOM 632 C C . GLU A 1 84 ? -1.285 13.565 2.903 1.00 92.19 84 GLU A C 1
ATOM 634 O O . GLU A 1 84 ? -2.099 13.523 1.976 1.00 92.19 84 GLU A O 1
ATOM 639 N N . ASN A 1 85 ? -0.052 13.069 2.773 1.00 93.19 85 ASN A N 1
ATOM 640 C CA . ASN A 1 85 ? 0.390 12.430 1.548 1.00 93.19 85 ASN A CA 1
ATOM 641 C C . ASN A 1 85 ? -0.247 11.039 1.423 1.00 93.19 85 ASN A C 1
ATOM 643 O O . ASN A 1 85 ? 0.080 10.118 2.170 1.00 93.19 85 ASN A O 1
ATOM 647 N N . SER A 1 86 ? -1.123 10.858 0.435 1.00 92.44 86 SER A N 1
ATOM 648 C CA . SER A 1 86 ? -1.877 9.610 0.268 1.00 92.44 86 SER A CA 1
ATOM 649 C C . SER A 1 86 ? -0.993 8.376 0.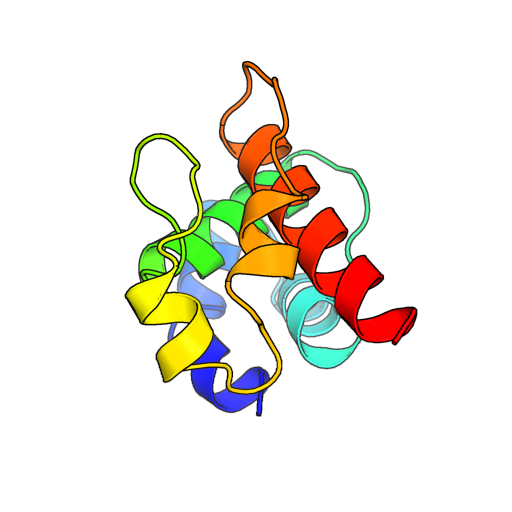061 1.00 92.44 86 SER A C 1
ATOM 651 O O . SER A 1 86 ? -1.326 7.306 0.569 1.00 92.44 86 SER A O 1
ATOM 653 N N . CYS A 1 87 ? 0.147 8.506 -0.623 1.00 94.25 87 CYS A N 1
ATOM 654 C CA . CYS A 1 87 ? 1.095 7.405 -0.780 1.00 94.25 87 CYS A CA 1
ATOM 655 C C . CYS A 1 87 ? 1.744 7.031 0.553 1.00 94.25 87 CYS A C 1
ATOM 657 O O . CYS A 1 87 ? 1.753 5.862 0.933 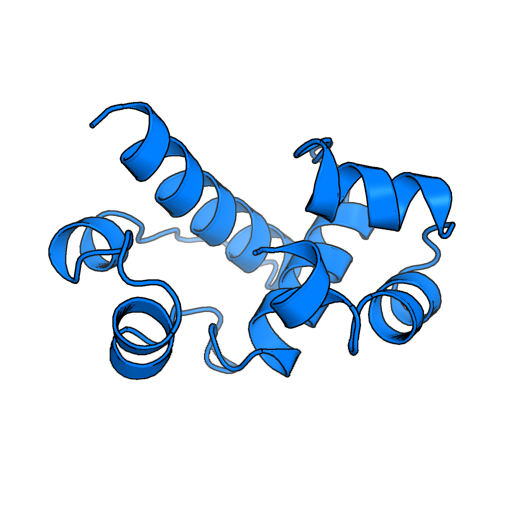1.00 94.25 87 CYS A O 1
ATOM 659 N N . ARG A 1 88 ? 2.266 8.025 1.282 1.00 95.06 88 ARG A N 1
ATOM 660 C CA . ARG A 1 88 ? 2.901 7.810 2.587 1.00 95.06 88 ARG A CA 1
ATOM 661 C C . ARG A 1 88 ? 1.904 7.255 3.600 1.00 95.06 88 ARG A C 1
ATOM 663 O O . ARG A 1 88 ? 2.241 6.339 4.339 1.00 95.06 88 ARG A O 1
ATOM 670 N N . LYS A 1 89 ? 0.663 7.744 3.588 1.00 94.06 89 LYS A N 1
ATOM 671 C CA . LYS A 1 89 ? -0.420 7.221 4.422 1.00 94.06 89 LYS A CA 1
ATOM 672 C C . LYS A 1 89 ? -0.661 5.738 4.147 1.00 94.06 89 LYS A C 1
ATOM 674 O O . LYS A 1 89 ? -0.638 4.943 5.080 1.00 94.06 89 LYS A O 1
ATOM 679 N N . ALA A 1 90 ? -0.842 5.360 2.879 1.00 92.94 90 ALA A N 1
ATOM 680 C CA . ALA A 1 90 ? -1.076 3.968 2.496 1.00 92.94 90 ALA A CA 1
ATOM 681 C C . ALA A 1 90 ? 0.087 3.052 2.906 1.00 92.94 90 ALA A C 1
ATOM 683 O O . ALA A 1 90 ? -0.133 1.952 3.414 1.00 92.94 90 ALA A O 1
ATOM 684 N N . TYR A 1 91 ? 1.318 3.532 2.732 1.00 94.44 91 TYR A N 1
ATOM 685 C CA . TYR A 1 91 ? 2.531 2.851 3.164 1.00 94.44 91 TYR A CA 1
ATOM 686 C C . TYR A 1 91 ? 2.568 2.616 4.680 1.00 94.44 91 TYR A C 1
ATOM 688 O O . TYR A 1 91 ? 2.713 1.477 5.115 1.00 94.44 91 TYR A O 1
ATOM 696 N N . LEU A 1 92 ? 2.364 3.664 5.484 1.00 94.56 92 LEU A N 1
ATOM 697 C CA . LEU A 1 92 ? 2.398 3.573 6.947 1.00 94.56 92 LEU A CA 1
ATOM 698 C C . LEU A 1 92 ? 1.281 2.683 7.503 1.00 94.56 92 LEU A C 1
ATOM 700 O O . LEU A 1 92 ? 1.526 1.890 8.408 1.00 94.56 92 LEU A O 1
ATOM 704 N N . VAL A 1 93 ? 0.072 2.777 6.943 1.00 92.75 93 VAL A N 1
ATOM 705 C CA . VAL A 1 93 ? -1.045 1.897 7.318 1.00 92.75 93 VAL A CA 1
ATOM 706 C C . VAL A 1 93 ? -0.705 0.440 6.995 1.00 92.75 93 VAL A C 1
ATOM 708 O O . VAL A 1 93 ? -0.883 -0.426 7.845 1.00 92.75 93 VAL A O 1
ATOM 711 N N . SER A 1 94 ? -0.155 0.166 5.807 1.00 90.69 94 SER A N 1
ATOM 712 C CA . SER A 1 94 ? 0.233 -1.195 5.407 1.00 90.69 94 SER A CA 1
ATOM 713 C C . SER A 1 94 ? 1.332 -1.767 6.306 1.00 90.69 94 SER A C 1
ATOM 715 O O . SER A 1 94 ? 1.237 -2.917 6.725 1.00 90.69 94 SER A O 1
ATOM 717 N N . LEU A 1 95 ? 2.347 -0.965 6.648 1.00 91.25 95 LEU A N 1
ATOM 718 C CA . LEU A 1 95 ? 3.405 -1.371 7.575 1.00 91.25 95 LEU A CA 1
ATOM 719 C C . LEU A 1 95 ? 2.878 -1.657 8.978 1.00 91.25 95 LEU A C 1
ATOM 721 O O . LEU A 1 95 ? 3.272 -2.653 9.572 1.00 91.25 95 LEU A O 1
ATOM 725 N N . CYS A 1 96 ? 1.991 -0.809 9.503 1.00 92.81 96 CYS A N 1
ATOM 726 C CA . CYS A 1 96 ? 1.393 -1.024 10.817 1.00 92.81 96 CYS A CA 1
ATOM 727 C C . CYS A 1 96 ? 0.695 -2.387 10.888 1.00 92.81 96 CYS A C 1
ATOM 729 O O . CYS A 1 96 ? 0.944 -3.163 11.807 1.00 92.81 96 CYS A O 1
ATOM 731 N N . VAL A 1 97 ? -0.113 -2.707 9.873 1.00 88.81 97 VAL A N 1
ATOM 732 C CA . VAL A 1 97 ? -0.853 -3.970 9.838 1.00 88.81 97 VAL A CA 1
ATOM 733 C C . VAL A 1 97 ? 0.094 -5.164 9.679 1.00 88.81 97 VAL A C 1
ATOM 735 O O . VAL A 1 97 ? -0.068 -6.162 10.370 1.00 88.81 97 VAL A O 1
ATOM 738 N N . LEU A 1 98 ? 1.114 -5.065 8.820 1.00 85.75 98 LEU A N 1
ATOM 739 C CA . LEU A 1 98 ? 2.114 -6.129 8.661 1.00 85.75 98 LEU A CA 1
ATOM 740 C C . LEU A 1 98 ? 2.917 -6.375 9.944 1.00 85.75 98 LEU A C 1
ATOM 742 O O . LEU A 1 98 ? 3.153 -7.528 10.296 1.00 85.75 98 LEU A O 1
ATOM 746 N N . ASN A 1 99 ? 3.308 -5.314 10.651 1.00 86.81 99 ASN A N 1
ATOM 747 C CA . ASN A 1 99 ? 4.041 -5.429 11.909 1.00 86.81 99 ASN A CA 1
ATOM 748 C C . ASN A 1 99 ? 3.173 -6.037 13.012 1.00 86.81 99 ASN A C 1
ATOM 750 O O . ASN A 1 99 ? 3.656 -6.893 13.742 1.00 86.81 99 ASN A O 1
ATOM 754 N N . GLY A 1 100 ? 1.892 -5.668 13.094 1.00 84.88 100 GLY A N 1
ATOM 755 C CA . GLY A 1 100 ? 0.998 -6.250 14.095 1.00 84.88 100 GLY A CA 1
ATOM 756 C C . GLY A 1 100 ? 0.751 -7.751 13.908 1.00 84.88 100 GLY A C 1
ATOM 757 O O . GLY A 1 100 ? 0.471 -8.430 14.880 1.00 84.88 100 GLY A O 1
ATOM 758 N N . ILE A 1 101 ? 0.932 -8.294 12.698 1.00 81.25 101 ILE A N 1
ATOM 759 C CA . ILE A 1 101 ? 0.904 -9.752 12.456 1.00 81.25 101 ILE A CA 1
ATOM 760 C C . ILE A 1 101 ? 2.215 -10.417 12.874 1.00 81.25 101 ILE A C 1
ATOM 762 O O . ILE A 1 101 ? 2.223 -11.590 13.218 1.00 81.25 101 ILE A O 1
ATOM 766 N N . ALA A 1 102 ? 3.338 -9.704 12.779 1.00 74.06 102 ALA A N 1
ATOM 767 C CA . ALA A 1 102 ? 4.647 -10.242 13.141 1.00 74.06 102 ALA A CA 1
ATOM 768 C C . ALA A 1 102 ? 4.878 -10.287 14.663 1.00 74.06 102 ALA A C 1
ATOM 770 O O . ALA A 1 102 ? 5.779 -10.995 15.113 1.00 74.06 102 ALA A O 1
ATOM 771 N N . GLU A 1 103 ? 4.110 -9.507 15.427 1.00 64.62 103 GLU A N 1
ATOM 772 C CA . GLU A 1 103 ? 4.174 -9.430 16.892 1.00 64.62 103 GLU A CA 1
ATOM 773 C C . GLU A 1 103 ? 3.178 -10.369 17.611 1.00 64.62 103 GLU A C 1
ATOM 775 O O . GLU A 1 103 ? 3.312 -10.543 18.824 1.00 64.62 103 GLU A O 1
ATOM 780 N N . ASP A 1 104 ? 2.248 -10.997 16.876 1.00 51.59 104 ASP A N 1
ATOM 781 C CA . ASP A 1 104 ? 1.333 -12.065 17.337 1.00 51.59 104 ASP A CA 1
ATOM 782 C C . ASP A 1 104 ? 1.932 -13.476 17.130 1.00 51.59 104 ASP A C 1
ATOM 784 O O . ASP A 1 104 ? 1.774 -14.333 18.036 1.00 51.59 104 ASP A O 1
#